Protein AF-A0A5R2N4P7-F1 (afdb_monomer)

Foldseek 3Di:
DVPDDDDFDFDDAAFWKWFQDQQFIDTPNDGQAGHDQAAPVRHGFADDGDIDGHHNQWTFTHDSVDNRDDGCSRVNIDGNVSDPDDDDDPDDD

Nearest PDB structures (foldseek):
  4k8w-assembly1_A-2  TM=5.998E-01  e=1.091E-02  Streptococcus pyogenes
  4n31-assembly1_B  TM=5.624E-01  e=8.028E-03  Streptococcus pyogenes
  4n31-assembly1_A  TM=5.887E-01  e=3.287E-02  Streptococcus pyogenes
  1kn9-assembly2_B  TM=5.756E-01  e=4.747E-02  Escherichia coli K-12
  1kn9-assembly4_D  TM=5.957E-01  e=7.290E-02  Escherichia coli K-12

Solvent-accessible surface area (backbone atoms only — not comparable to full-atom values): 5901 Å² total; per-residue (Å²): 117,97,85,60,88,81,89,68,42,80,76,44,52,52,61,42,48,43,32,33,54,92,50,40,32,30,46,87,88,40,79,62,46,64,59,64,68,46,49,100,83,68,48,76,50,63,82,64,75,50,71,45,59,32,50,90,54,25,33,34,37,42,54,71,93,40,74,84,61,91,38,26,84,34,74,38,74,40,52,51,90,77,60,90,75,80,91,75,82,92,77,88,128

Secondary structure (DSSP, 8-state):
-TT-----EEEE-TT-EEEEETTEEEETTEEEEE--SB-TTSPBPP---EEEEPPTTEEEEE-TT-TT--SHHHH-SEEGGG-------S---

Structure (mmCIF, N/CA/C/O backbone):
data_AF-A0A5R2N4P7-F1
#
_entry.id   AF-A0A5R2N4P7-F1
#
loop_
_atom_site.group_PDB
_atom_site.id
_atom_site.type_symbol
_atom_site.label_atom_id
_atom_site.label_alt_id
_atom_site.label_comp_id
_atom_site.label_asym_id
_atom_site.label_entity_id
_atom_site.label_seq_id
_atom_site.pdbx_PDB_ins_code
_atom_site.Cartn_x
_atom_site.Cartn_y
_atom_site.Cartn_z
_atom_site.occupancy
_atom_site.B_iso_or_equiv
_atom_site.auth_seq_id
_atom_site.auth_comp_id
_atom_site.auth_asym_id
_atom_site.auth_atom_id
_atom_site.pdbx_PDB_model_num
ATOM 1 N N . PRO A 1 1 ? -12.878 -5.585 -12.900 1.00 61.25 1 PRO A N 1
ATOM 2 C CA . PRO A 1 1 ? -14.193 -4.909 -12.743 1.00 61.25 1 PRO A CA 1
ATOM 3 C C . PRO A 1 1 ? -14.192 -4.030 -11.487 1.00 61.25 1 PRO A C 1
ATOM 5 O O . PRO A 1 1 ? -13.584 -4.421 -10.497 1.00 61.25 1 PRO A O 1
ATOM 8 N N . ARG A 1 2 ? -14.822 -2.848 -11.525 1.00 71.62 2 ARG A N 1
ATOM 9 C CA . ARG A 1 2 ? -14.786 -1.870 -10.414 1.00 71.62 2 ARG A CA 1
ATOM 10 C C . ARG A 1 2 ? -15.474 -2.355 -9.127 1.00 71.62 2 ARG A C 1
ATOM 12 O O . ARG A 1 2 ? -15.235 -1.788 -8.073 1.00 71.62 2 ARG A O 1
ATOM 19 N N . SER A 1 3 ? -16.301 -3.393 -9.222 1.00 79.81 3 SER A N 1
ATOM 20 C CA . SER A 1 3 ? -17.124 -3.943 -8.140 1.00 79.81 3 SER A CA 1
ATOM 21 C C . SER A 1 3 ? -16.579 -5.236 -7.523 1.00 79.81 3 SER A C 1
ATOM 23 O O . SER A 1 3 ? -17.270 -5.859 -6.725 1.00 79.81 3 SER A O 1
ATOM 25 N N . VAL A 1 4 ? -15.372 -5.673 -7.895 1.00 87.00 4 VAL A N 1
ATOM 26 C CA . VAL A 1 4 ? -14.792 -6.919 -7.369 1.00 87.00 4 VAL A CA 1
ATOM 27 C C . VAL A 1 4 ? -13.934 -6.608 -6.142 1.00 87.00 4 VAL A C 1
ATOM 29 O O . VAL A 1 4 ? -12.962 -5.859 -6.278 1.00 87.00 4 VAL A O 1
ATOM 32 N N . PRO A 1 5 ? -14.245 -7.181 -4.963 1.00 91.19 5 PRO A N 1
ATOM 33 C CA . PRO A 1 5 ? -13.393 -7.058 -3.788 1.00 91.19 5 PRO A CA 1
ATOM 34 C C . PRO A 1 5 ? -11.998 -7.634 -4.040 1.00 91.19 5 PRO A C 1
ATOM 36 O O . PRO A 1 5 ? -11.840 -8.668 -4.689 1.00 91.19 5 PRO A O 1
ATOM 39 N N . LEU A 1 6 ? -10.980 -6.968 -3.499 1.00 93.38 6 LEU A N 1
ATOM 40 C CA . LEU A 1 6 ? -9.591 -7.405 -3.582 1.00 93.38 6 LEU A CA 1
ATOM 41 C C . LEU A 1 6 ? -9.111 -7.873 -2.212 1.00 93.38 6 LEU A C 1
ATOM 43 O O . LEU A 1 6 ? -9.409 -7.254 -1.194 1.00 93.38 6 LEU A O 1
ATOM 47 N N . VAL A 1 7 ? -8.295 -8.923 -2.206 1.00 94.69 7 VAL A N 1
ATOM 48 C CA . VAL A 1 7 ? -7.597 -9.394 -1.007 1.00 94.69 7 VAL A CA 1
ATOM 49 C C . VAL A 1 7 ? -6.161 -8.895 -1.041 1.00 94.69 7 VAL A C 1
ATOM 51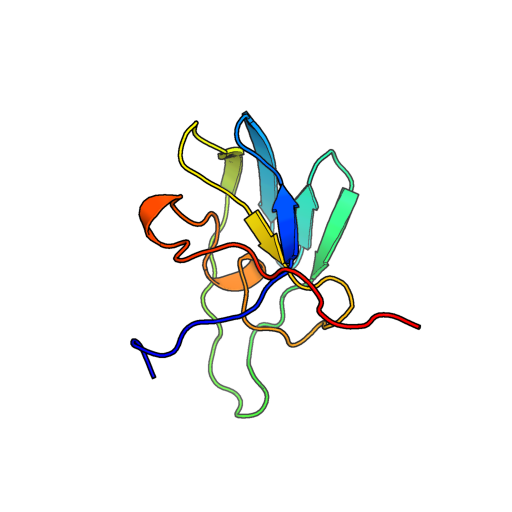 O O . VAL A 1 7 ? -5.449 -9.147 -2.016 1.00 94.69 7 VAL A O 1
ATOM 54 N N . LYS A 1 8 ? -5.742 -8.188 0.013 1.00 96.44 8 LYS A N 1
ATOM 55 C CA . LYS A 1 8 ? -4.392 -7.633 0.207 1.00 96.44 8 LYS A CA 1
ATOM 56 C C . LYS A 1 8 ? -3.978 -7.756 1.672 1.00 96.44 8 LYS A C 1
ATOM 58 O O . LYS A 1 8 ? -4.842 -7.900 2.536 1.00 96.44 8 LYS A O 1
ATOM 63 N N . ARG A 1 9 ? -2.674 -7.670 1.958 1.00 96.94 9 ARG A N 1
ATOM 64 C CA . ARG A 1 9 ? -2.178 -7.556 3.337 1.00 96.94 9 ARG A CA 1
ATOM 65 C C . ARG A 1 9 ? -2.116 -6.087 3.749 1.00 96.94 9 ARG A C 1
ATOM 67 O O . ARG A 1 9 ? -1.829 -5.224 2.924 1.00 96.94 9 ARG A O 1
ATOM 74 N N . LEU A 1 10 ? -2.384 -5.815 5.020 1.00 97.19 10 LEU A N 1
ATOM 75 C CA . LEU A 1 10 ? -2.163 -4.506 5.628 1.00 97.19 10 LEU A CA 1
ATOM 76 C C . LEU A 1 10 ? -0.670 -4.363 5.932 1.00 97.19 10 LEU A C 1
ATOM 78 O O . LEU A 1 10 ? -0.095 -5.253 6.555 1.00 97.19 10 LEU A O 1
ATOM 82 N N . VAL A 1 11 ? -0.047 -3.278 5.472 1.00 97.81 11 VAL A N 1
ATOM 83 C CA . VAL A 1 11 ? 1.395 -3.035 5.671 1.00 97.81 11 VAL A CA 1
ATOM 84 C C . VAL A 1 11 ? 1.734 -1.667 6.261 1.00 97.81 11 VAL A C 1
ATOM 86 O O . VAL A 1 11 ? 2.897 -1.459 6.585 1.00 97.81 11 VAL A O 1
ATOM 89 N N . ALA A 1 12 ? 0.760 -0.757 6.373 1.00 98.12 12 ALA A N 1
ATOM 90 C CA . ALA A 1 12 ? 0.866 0.433 7.213 1.00 98.12 12 ALA A CA 1
ATOM 91 C C . ALA A 1 12 ? -0.506 0.865 7.755 1.00 98.12 12 ALA A C 1
ATOM 93 O O . ALA A 1 12 ? -1.532 0.753 7.069 1.00 98.12 12 ALA A O 1
ATOM 94 N N . LEU A 1 13 ? -0.486 1.352 8.989 1.00 98.19 13 LEU A N 1
ATOM 95 C CA . LEU A 1 13 ? -1.585 1.836 9.813 1.00 98.19 13 LEU A CA 1
ATOM 96 C C . LEU A 1 13 ? -1.645 3.374 9.824 1.00 98.19 13 LEU A C 1
ATOM 98 O O . LEU A 1 13 ? -0.668 4.041 9.471 1.00 98.19 13 LEU A O 1
ATOM 102 N N . PRO A 1 14 ? -2.771 3.958 10.270 1.00 98.44 14 PRO A N 1
ATOM 103 C CA . PRO A 1 14 ? -2.866 5.390 10.514 1.00 98.44 14 PRO A CA 1
ATOM 104 C C . PRO A 1 14 ? -1.676 5.966 11.292 1.00 98.44 14 PRO A C 1
ATOM 106 O O . PRO A 1 14 ? -1.226 5.390 12.280 1.00 98.44 14 PRO A O 1
ATOM 109 N N . GLY A 1 15 ? -1.181 7.126 10.854 1.00 97.94 15 GLY A N 1
ATOM 110 C CA . GLY A 1 15 ? -0.017 7.803 11.432 1.00 97.94 15 GLY A CA 1
ATOM 111 C C . GLY A 1 15 ? 1.338 7.341 10.886 1.00 97.94 15 GLY A C 1
ATOM 112 O O . GLY A 1 15 ? 2.294 8.120 10.916 1.00 97.94 15 GLY A O 1
ATOM 113 N N . GLU A 1 16 ? 1.439 6.133 10.327 1.00 98.25 16 GLU A N 1
ATOM 114 C CA . GLU A 1 16 ? 2.681 5.680 9.697 1.00 98.25 16 GLU A CA 1
ATOM 115 C C . GLU A 1 16 ? 2.960 6.458 8.405 1.00 98.25 16 GLU A C 1
ATOM 117 O O . GLU A 1 16 ? 2.047 6.816 7.656 1.00 98.25 16 GLU A O 1
ATOM 122 N N . HIS A 1 17 ? 4.238 6.741 8.143 1.00 97.50 17 HIS A N 1
ATOM 123 C CA . HIS A 1 17 ? 4.661 7.475 6.954 1.00 97.50 17 HIS A CA 1
ATOM 124 C C . HIS A 1 17 ? 4.835 6.536 5.765 1.00 97.50 17 HIS A C 1
ATOM 126 O O . HIS A 1 17 ? 5.600 5.572 5.831 1.00 97.50 17 HIS A O 1
ATOM 132 N N . VAL A 1 18 ? 4.161 6.866 4.662 1.00 98.44 18 VAL A N 1
ATOM 133 C CA . VAL A 1 18 ? 4.316 6.183 3.378 1.00 98.44 18 VAL A CA 1
ATOM 134 C C . VAL A 1 18 ? 4.780 7.184 2.333 1.00 98.44 18 VAL A C 1
ATOM 136 O O . VAL A 1 18 ? 4.200 8.266 2.187 1.00 98.44 18 VAL A O 1
ATOM 139 N N . CYS A 1 19 ? 5.813 6.801 1.589 1.00 98.38 19 CYS A N 1
ATOM 140 C CA . CYS A 1 19 ? 6.406 7.618 0.546 1.00 98.38 19 CYS A CA 1
ATOM 141 C C . CYS A 1 19 ? 6.447 6.856 -0.777 1.00 98.38 19 CYS A C 1
ATOM 143 O O . CYS A 1 19 ? 6.842 5.697 -0.836 1.00 98.38 19 CYS A O 1
ATOM 145 N N . ALA A 1 20 ? 6.017 7.517 -1.843 1.00 98.06 20 ALA A N 1
ATOM 146 C CA . ALA A 1 20 ? 6.078 7.038 -3.209 1.00 98.06 20 ALA A CA 1
ATOM 147 C C . ALA A 1 20 ? 6.977 7.985 -4.005 1.00 98.06 20 ALA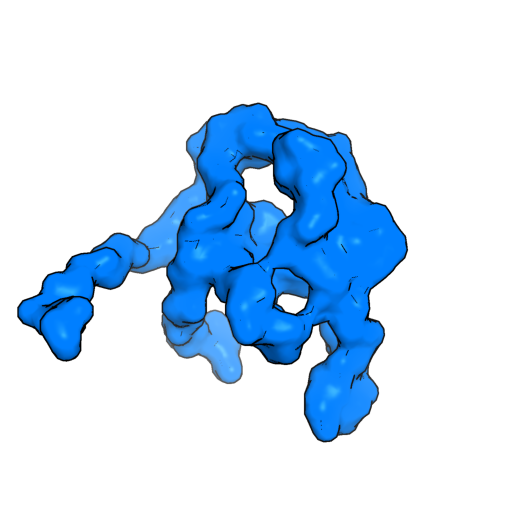 A C 1
ATOM 149 O O . ALA A 1 20 ? 6.626 9.149 -4.225 1.00 98.06 20 ALA A O 1
ATOM 150 N N . PHE A 1 21 ? 8.137 7.478 -4.421 1.00 96.25 21 PHE A N 1
ATOM 151 C CA . PHE A 1 21 ? 9.159 8.227 -5.146 1.00 96.25 21 PHE A CA 1
ATOM 152 C C . PHE A 1 21 ? 9.691 7.377 -6.301 1.00 96.25 21 PHE A C 1
ATOM 154 O O . PHE A 1 21 ? 10.202 6.285 -6.070 1.00 96.25 21 PHE A O 1
ATOM 161 N N . ASN A 1 22 ? 9.540 7.859 -7.540 1.00 95.12 22 ASN A N 1
ATOM 162 C CA . ASN A 1 22 ? 9.825 7.092 -8.761 1.00 95.12 22 ASN A CA 1
ATOM 163 C C . ASN A 1 22 ? 9.224 5.682 -8.684 1.00 95.12 22 ASN A C 1
ATOM 165 O O . ASN A 1 22 ? 8.031 5.560 -8.453 1.00 95.12 22 ASN A O 1
ATOM 169 N N . GLU A 1 23 ? 9.976 4.604 -8.825 1.00 97.12 23 GLU A N 1
ATOM 170 C CA . GLU A 1 23 ? 9.436 3.247 -8.741 1.00 97.12 23 GLU A CA 1
ATOM 171 C C . GLU A 1 23 ? 9.235 2.782 -7.292 1.00 97.12 23 GLU A C 1
ATOM 173 O O . GLU A 1 23 ? 8.452 1.867 -7.045 1.00 97.12 23 GLU A O 1
ATOM 178 N N . ALA A 1 24 ? 9.890 3.413 -6.319 1.00 98.12 24 ALA A N 1
ATOM 179 C CA . ALA A 1 24 ? 9.942 2.936 -4.945 1.00 98.12 24 ALA A CA 1
ATOM 180 C C . ALA A 1 24 ? 8.706 3.330 -4.123 1.00 98.12 24 ALA A C 1
ATOM 182 O O . ALA A 1 24 ? 8.246 4.477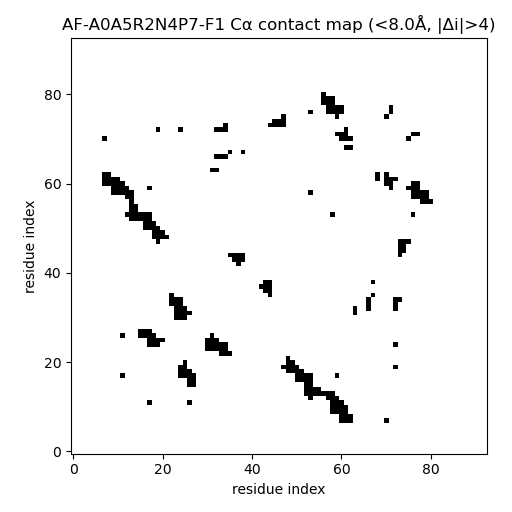 -4.141 1.00 98.12 24 ALA A O 1
ATOM 183 N N . ILE A 1 25 ? 8.220 2.367 -3.339 1.00 98.56 25 ILE A N 1
ATOM 184 C CA . ILE A 1 25 ? 7.320 2.587 -2.208 1.00 98.56 25 ILE A CA 1
ATOM 185 C C . ILE A 1 25 ? 8.110 2.348 -0.929 1.00 98.56 25 ILE A C 1
ATOM 187 O O . ILE A 1 25 ? 8.711 1.286 -0.758 1.00 98.56 25 ILE A O 1
ATOM 191 N N . ILE A 1 26 ? 8.084 3.329 -0.036 1.00 98.56 26 ILE A N 1
ATOM 192 C CA . ILE A 1 26 ? 8.883 3.375 1.183 1.00 98.56 26 ILE A CA 1
ATOM 193 C C . ILE A 1 26 ? 7.948 3.505 2.384 1.00 98.56 26 ILE A C 1
ATOM 195 O O . ILE A 1 26 ? 7.050 4.349 2.379 1.00 98.56 26 ILE A O 1
ATOM 199 N N . ILE A 1 27 ? 8.155 2.677 3.406 1.00 98.00 27 ILE A N 1
ATOM 200 C CA . ILE A 1 27 ? 7.421 2.721 4.680 1.00 98.00 27 ILE A CA 1
ATOM 201 C C . ILE A 1 27 ? 8.440 2.555 5.801 1.00 98.00 27 ILE A C 1
ATOM 203 O O . ILE A 1 27 ? 9.240 1.624 5.766 1.00 98.00 27 ILE A O 1
ATOM 207 N N . GLY A 1 28 ? 8.438 3.467 6.775 1.00 92.06 28 GLY A N 1
ATOM 208 C CA . GLY A 1 28 ? 9.393 3.419 7.889 1.00 92.06 28 GLY A CA 1
ATOM 209 C C . GLY A 1 28 ? 10.865 3.523 7.461 1.00 92.06 28 GLY A C 1
ATOM 210 O O . GLY A 1 28 ? 11.731 3.006 8.151 1.00 92.06 28 GLY A O 1
ATOM 211 N N . GLY A 1 29 ? 11.148 4.154 6.315 1.00 93.81 29 GLY A N 1
ATOM 212 C CA . GLY A 1 29 ? 12.501 4.278 5.752 1.00 93.81 29 GLY A CA 1
ATOM 213 C C . GLY A 1 29 ? 12.941 3.112 4.859 1.00 93.81 29 GLY A C 1
ATOM 214 O O . GLY A 1 29 ? 13.907 3.257 4.118 1.00 93.81 29 GLY A O 1
ATOM 215 N N . GLU A 1 30 ? 12.198 2.006 4.845 1.00 96.81 30 GLU A N 1
ATOM 216 C CA . GLU A 1 30 ? 12.525 0.813 4.062 1.00 96.81 30 GLU A CA 1
ATOM 217 C C . GLU A 1 30 ? 11.782 0.786 2.726 1.00 96.81 30 GLU A C 1
ATOM 219 O O . GLU A 1 30 ? 10.584 1.078 2.669 1.00 96.81 30 GLU A O 1
ATOM 224 N N . ILE A 1 31 ? 12.459 0.376 1.648 1.00 98.00 31 ILE A N 1
ATOM 225 C CA . ILE A 1 31 ? 11.801 0.108 0.362 1.00 98.00 31 ILE A CA 1
ATOM 226 C C . ILE A 1 31 ? 11.003 -1.189 0.498 1.00 98.00 31 ILE A C 1
ATOM 228 O O . ILE A 1 31 ? 11.556 -2.282 0.586 1.00 98.00 31 ILE A O 1
ATOM 232 N N . VAL A 1 32 ? 9.678 -1.075 0.492 1.00 98.06 32 VAL A N 1
ATOM 233 C CA . VAL A 1 32 ? 8.771 -2.211 0.708 1.00 98.06 32 VAL A CA 1
ATOM 234 C C . VAL A 1 32 ? 8.221 -2.803 -0.585 1.00 98.06 32 VAL A C 1
ATOM 236 O O . VAL A 1 32 ? 7.726 -3.930 -0.583 1.00 98.06 32 VAL A O 1
ATOM 239 N N . ALA A 1 33 ? 8.265 -2.040 -1.679 1.00 98.00 33 ALA A N 1
ATOM 240 C CA . ALA A 1 33 ? 7.872 -2.482 -3.009 1.00 98.00 33 ALA A CA 1
ATOM 241 C C . ALA A 1 33 ? 8.490 -1.597 -4.097 1.00 98.00 33 ALA A C 1
ATOM 243 O O . ALA A 1 33 ? 8.789 -0.426 -3.868 1.00 98.00 33 ALA A O 1
ATOM 244 N N . SER A 1 34 ? 8.588 -2.159 -5.301 1.00 97.69 34 SER A N 1
ATOM 245 C CA . SER A 1 34 ? 8.865 -1.426 -6.536 1.00 97.69 34 SER A CA 1
ATOM 246 C C . SER A 1 34 ? 7.657 -1.498 -7.476 1.00 97.69 34 SER A C 1
ATOM 248 O O . SER A 1 34 ? 6.922 -2.496 -7.498 1.00 97.69 34 SER A O 1
ATOM 250 N N . ARG A 1 35 ? 7.420 -0.420 -8.219 1.00 97.56 35 ARG A N 1
ATOM 251 C CA . ARG A 1 35 ? 6.342 -0.265 -9.196 1.00 97.56 35 ARG A CA 1
ATOM 252 C C . ARG A 1 35 ? 6.822 -0.625 -10.590 1.00 97.56 35 ARG A C 1
ATOM 254 O O . ARG A 1 35 ? 7.932 -0.293 -10.987 1.00 97.56 35 ARG A O 1
ATOM 261 N N . LEU A 1 36 ? 5.934 -1.240 -11.358 1.00 97.75 36 LEU A N 1
ATOM 262 C CA . LEU A 1 36 ? 6.105 -1.421 -12.794 1.00 97.75 36 LEU A CA 1
ATOM 263 C C . LEU A 1 36 ? 5.341 -0.318 -13.530 1.00 97.75 36 LEU A C 1
ATOM 265 O O . LEU A 1 36 ? 4.259 0.077 -13.099 1.00 97.75 36 LEU A O 1
ATOM 269 N N . ALA A 1 37 ? 5.883 0.168 -14.645 1.00 97.44 37 ALA A N 1
ATOM 270 C CA . ALA A 1 37 ? 5.213 1.179 -15.467 1.00 97.44 37 ALA A CA 1
ATOM 271 C C . ALA A 1 37 ? 3.948 0.633 -16.152 1.00 97.44 37 ALA A C 1
ATOM 273 O O . ALA A 1 37 ? 2.972 1.359 -16.349 1.00 97.44 37 ALA A O 1
ATOM 274 N N . THR A 1 38 ? 3.957 -0.653 -16.501 1.00 97.62 38 THR A N 1
ATOM 275 C CA . THR A 1 38 ? 2.884 -1.309 -17.246 1.00 97.62 38 THR A CA 1
ATOM 276 C C . THR A 1 38 ? 2.516 -2.662 -16.650 1.00 97.62 38 THR A C 1
ATOM 278 O O . THR A 1 38 ? 3.298 -3.297 -15.936 1.00 97.62 38 THR A O 1
ATOM 281 N N . ASP A 1 39 ? 1.296 -3.108 -16.939 1.00 95.88 39 ASP A N 1
ATOM 282 C CA . ASP A 1 39 ? 0.869 -4.475 -16.662 1.00 95.88 39 ASP A CA 1
ATOM 283 C C . ASP A 1 39 ? 1.317 -5.465 -17.755 1.00 95.88 39 ASP A C 1
ATOM 285 O O . ASP A 1 39 ? 1.983 -5.113 -18.727 1.00 95.88 39 ASP A O 1
ATOM 289 N N . THR A 1 40 ? 0.928 -6.735 -17.617 1.00 95.44 40 THR A N 1
ATOM 290 C CA . THR A 1 40 ? 1.311 -7.800 -18.561 1.00 95.44 40 THR A CA 1
ATOM 291 C C . THR A 1 40 ? 0.704 -7.653 -19.956 1.00 95.44 40 THR A C 1
ATOM 293 O O . THR A 1 40 ? 1.079 -8.404 -20.849 1.00 95.44 40 THR A O 1
ATOM 296 N N . GLN A 1 41 ? -0.249 -6.741 -20.144 1.00 97.06 41 GLN A N 1
ATOM 297 C CA . GLN A 1 41 ? -0.850 -6.412 -21.438 1.00 97.06 41 GLN A CA 1
ATOM 298 C C . GLN A 1 41 ? -0.301 -5.085 -21.990 1.00 97.06 41 GLN A C 1
ATOM 300 O O . GLN A 1 41 ? -0.814 -4.582 -22.986 1.00 97.06 41 GLN A O 1
ATOM 305 N N . GLY A 1 42 ? 0.720 -4.501 -21.351 1.00 97.38 42 GLY A N 1
ATOM 306 C CA . GLY A 1 42 ? 1.325 -3.235 -21.764 1.00 97.38 42 GLY A CA 1
ATOM 307 C C . GLY A 1 42 ? 0.505 -1.998 -21.395 1.00 97.38 42 GLY A C 1
ATOM 308 O O . GLY A 1 42 ? 0.842 -0.897 -21.826 1.00 97.38 42 GLY A O 1
ATOM 309 N N . ARG A 1 43 ? -0.560 -2.133 -20.594 1.00 96.75 43 ARG A N 1
ATOM 310 C CA . ARG A 1 43 ? -1.378 -0.987 -20.174 1.00 96.75 43 ARG A CA 1
ATOM 311 C C . ARG A 1 43 ? -0.658 -0.230 -19.065 1.00 96.75 43 ARG A C 1
ATOM 313 O O . ARG A 1 43 ? -0.165 -0.852 -18.125 1.00 96.75 43 ARG A O 1
ATOM 320 N N . ALA A 1 44 ? -0.625 1.098 -19.163 1.00 97.19 44 ALA A N 1
ATOM 321 C CA . ALA A 1 44 ? -0.018 1.953 -18.148 1.00 97.19 44 ALA A CA 1
ATOM 322 C C . ALA A 1 44 ? -0.709 1.773 -16.789 1.00 97.19 44 ALA A C 1
ATOM 324 O O . ALA A 1 44 ? -1.942 1.759 -16.701 1.00 97.19 44 ALA A O 1
ATOM 325 N N . LEU A 1 45 ? 0.089 1.638 -15.731 1.00 97.19 45 LEU A N 1
ATOM 326 C CA . LEU A 1 45 ? -0.420 1.506 -14.373 1.00 97.19 45 LEU A CA 1
ATOM 327 C C . LEU A 1 45 ? -0.613 2.886 -13.718 1.00 97.19 45 LEU A C 1
ATOM 329 O O . LEU A 1 45 ? 0.165 3.805 -13.977 1.00 97.19 45 LEU A O 1
ATOM 33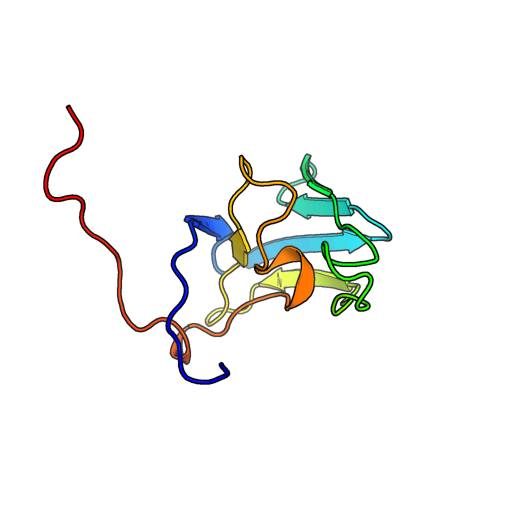3 N N . PRO A 1 46 ? -1.639 3.052 -12.860 1.00 95.38 46 PRO A N 1
ATOM 334 C CA . PRO A 1 46 ? -1.823 4.256 -12.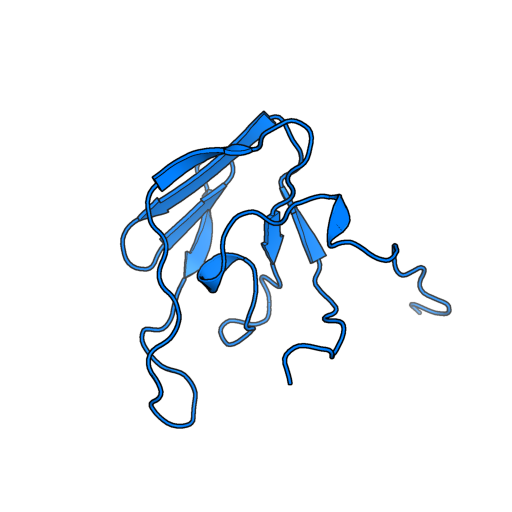061 1.00 95.38 46 PRO A CA 1
ATOM 335 C C . PRO A 1 46 ? -0.575 4.611 -11.253 1.00 95.38 46 PRO A C 1
ATOM 337 O O . PRO A 1 46 ? 0.108 3.737 -10.713 1.00 95.38 46 PRO A O 1
ATOM 340 N N . TRP A 1 47 ? -0.315 5.912 -11.146 1.00 94.88 47 TRP A N 1
ATOM 341 C CA . TRP A 1 47 ? 0.892 6.436 -10.528 1.00 94.88 47 TRP A CA 1
ATOM 342 C C . TRP A 1 47 ? 0.549 7.587 -9.591 1.00 94.88 47 TRP A C 1
ATOM 344 O O . TRP A 1 47 ? 0.058 8.626 -10.025 1.00 94.88 47 TRP A O 1
ATOM 354 N N . TRP A 1 48 ? 0.808 7.403 -8.299 1.00 95.94 48 TRP A N 1
ATOM 355 C CA . TRP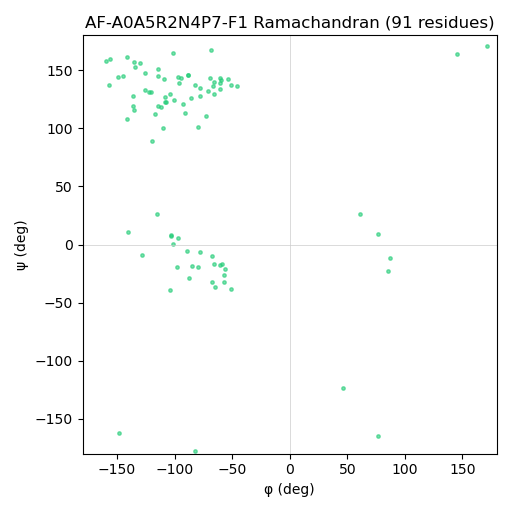 A 1 48 ? 0.697 8.459 -7.295 1.00 95.94 48 TRP A CA 1
ATOM 356 C C . TRP A 1 48 ? 2.080 8.769 -6.714 1.00 95.94 48 TRP A C 1
ATOM 358 O O . TRP A 1 48 ? 2.952 7.901 -6.671 1.00 95.94 48 TRP A O 1
ATOM 368 N N . SER A 1 49 ? 2.288 10.001 -6.270 1.00 96.44 49 SER A N 1
ATOM 369 C CA . SER A 1 49 ? 3.542 10.437 -5.654 1.00 96.44 49 SER A CA 1
ATOM 370 C C . SER A 1 49 ? 3.240 11.229 -4.393 1.00 96.44 49 SER A C 1
ATOM 372 O O . SER A 1 49 ? 2.180 11.844 -4.276 1.00 96.44 49 SER A O 1
ATOM 374 N N . GLY A 1 50 ? 4.174 11.216 -3.450 1.00 96.50 50 GLY A N 1
ATOM 375 C CA . GLY A 1 50 ? 4.051 11.945 -2.191 1.00 96.50 50 GLY A CA 1
ATOM 376 C C . GLY A 1 50 ? 4.690 11.188 -1.041 1.00 96.50 50 GLY A C 1
ATOM 377 O O . GLY A 1 50 ? 4.966 10.000 -1.155 1.00 96.50 50 GLY A O 1
ATOM 378 N N . CYS A 1 51 ? 4.930 11.882 0.063 1.00 97.44 51 CYS A N 1
ATOM 379 C CA . CYS A 1 51 ? 5.519 11.325 1.274 1.00 97.44 51 CYS A CA 1
ATOM 380 C C . CYS A 1 51 ? 4.806 11.959 2.462 1.00 97.44 51 CYS A C 1
ATOM 382 O O . CYS A 1 51 ? 4.921 13.164 2.677 1.00 97.44 51 CYS A O 1
ATOM 384 N N . ARG A 1 52 ? 3.974 11.180 3.156 1.00 97.38 52 ARG A N 1
ATOM 385 C CA . ARG A 1 52 ? 3.154 11.684 4.265 1.00 97.38 52 ARG A CA 1
ATOM 386 C C . ARG A 1 52 ? 2.758 10.580 5.231 1.00 97.38 52 ARG A C 1
ATOM 388 O O . ARG A 1 52 ? 2.694 9.411 4.851 1.00 97.38 52 ARG A O 1
ATOM 395 N N . ALA A 1 53 ? 2.397 10.982 6.443 1.00 98.19 53 ALA A N 1
ATOM 396 C CA . ALA A 1 53 ? 1.636 10.135 7.346 1.00 98.19 53 ALA A CA 1
ATOM 397 C C . ALA A 1 53 ? 0.272 9.762 6.737 1.00 98.19 53 ALA A C 1
ATOM 399 O O . ALA A 1 53 ? -0.387 10.579 6.074 1.00 98.19 53 ALA A O 1
ATOM 400 N N . LEU A 1 54 ? -0.169 8.533 6.986 1.00 98.50 54 LEU A N 1
ATOM 401 C CA . LEU A 1 54 ? -1.552 8.127 6.758 1.00 98.50 54 LEU A CA 1
ATOM 402 C C . LEU A 1 54 ? -2.477 8.875 7.721 1.00 98.50 54 LEU A C 1
ATOM 404 O O . LEU A 1 54 ? -2.177 9.007 8.909 1.00 98.50 54 LEU A O 1
ATOM 408 N N . SER A 1 55 ? -3.611 9.367 7.223 1.00 98.31 55 SER A N 1
ATOM 409 C CA . SER A 1 55 ? -4.631 9.957 8.093 1.00 98.31 55 SER A CA 1
ATOM 410 C C . SER A 1 55 ? -5.280 8.888 8.980 1.00 98.31 55 SER A C 1
ATOM 412 O O . SER A 1 55 ? -5.149 7.690 8.737 1.00 98.31 55 SER A O 1
ATOM 414 N N . GLN A 1 56 ? -6.037 9.326 9.991 1.00 97.81 56 GLN A N 1
ATOM 415 C CA . GLN A 1 56 ? -6.717 8.440 10.951 1.00 97.81 56 GLN A CA 1
ATOM 416 C C . GLN A 1 56 ? -7.652 7.403 10.302 1.00 97.81 56 GLN A C 1
ATOM 418 O O . GLN A 1 56 ? -7.940 6.375 10.902 1.00 97.81 56 GLN A O 1
ATOM 423 N N . ASN A 1 57 ? -8.093 7.650 9.065 1.00 97.38 57 ASN A N 1
ATOM 424 C CA . ASN A 1 57 ? -9.005 6.783 8.323 1.00 97.38 57 ASN A CA 1
ATOM 425 C C . ASN A 1 57 ? -8.358 6.176 7.074 1.00 97.38 57 ASN A C 1
ATOM 427 O O . ASN A 1 57 ? -9.068 5.875 6.115 1.00 97.38 57 ASN A O 1
ATOM 431 N N . GLU A 1 58 ? -7.037 6.023 7.042 1.00 98.44 58 GLU A N 1
ATOM 432 C CA . GLU A 1 58 ? -6.323 5.444 5.906 1.00 98.44 58 GLU A CA 1
ATOM 433 C C . GLU A 1 58 ? -5.428 4.278 6.310 1.00 98.44 58 GLU A C 1
ATOM 435 O O . GLU A 1 58 ? -4.819 4.263 7.375 1.00 98.44 58 GLU A O 1
ATOM 440 N N . PHE A 1 59 ? -5.307 3.328 5.391 1.00 98.44 59 PHE A N 1
ATOM 441 C CA . PHE A 1 59 ? -4.422 2.178 5.496 1.00 98.44 59 PHE A CA 1
ATOM 442 C C . PHE A 1 59 ? -3.598 2.040 4.220 1.00 98.44 59 PHE A C 1
ATOM 444 O O . PHE A 1 59 ? -4.023 2.472 3.145 1.00 98.44 59 PHE A O 1
ATOM 451 N N . PHE A 1 60 ? -2.445 1.384 4.310 1.00 98.44 60 PHE A N 1
ATOM 452 C CA . PHE A 1 60 ? -1.690 0.973 3.130 1.00 98.44 60 PHE A CA 1
ATOM 453 C C . PHE A 1 60 ? -1.763 -0.541 2.956 1.00 98.44 60 PHE A C 1
ATOM 455 O O . PHE A 1 60 ? -1.405 -1.299 3.862 1.00 98.44 60 PHE A O 1
ATOM 462 N N . LEU A 1 61 ? -2.246 -0.984 1.793 1.00 98.06 61 LEU A N 1
ATOM 463 C CA . LEU A 1 61 ? -2.517 -2.386 1.495 1.00 98.06 61 LEU A CA 1
ATOM 464 C C . LEU A 1 61 ? -1.588 -2.881 0.384 1.00 98.06 61 LEU A C 1
ATOM 466 O O . LEU A 1 61 ? -1.629 -2.385 -0.739 1.00 98.06 61 LEU A O 1
ATOM 470 N N . LEU A 1 62 ? -0.767 -3.886 0.664 1.00 98.12 62 LEU A N 1
ATOM 471 C CA . LEU A 1 62 ? 0.299 -4.343 -0.226 1.00 98.12 62 LEU A CA 1
ATOM 472 C C . LEU A 1 62 ? 0.465 -5.856 -0.118 1.00 98.12 62 LEU A C 1
ATOM 474 O O . LEU A 1 62 ? 0.325 -6.424 0.960 1.00 98.12 62 LEU A O 1
ATOM 478 N N . ASN A 1 63 ? 0.799 -6.512 -1.224 1.00 97.19 63 ASN A N 1
ATOM 479 C CA . ASN A 1 63 ? 1.313 -7.880 -1.194 1.00 97.19 63 ASN A CA 1
ATOM 480 C C . ASN A 1 63 ? 2.798 -7.865 -1.588 1.00 97.19 63 ASN A C 1
ATOM 482 O O . ASN A 1 63 ? 3.114 -7.723 -2.774 1.00 97.19 63 ASN A O 1
ATOM 486 N N . ARG A 1 64 ? 3.698 -7.934 -0.596 1.00 95.44 64 ARG A N 1
ATOM 487 C CA . ARG A 1 64 ? 5.151 -7.725 -0.771 1.00 95.44 64 ARG A CA 1
ATOM 488 C C . ARG A 1 64 ? 5.771 -8.808 -1.652 1.00 95.44 64 ARG A C 1
ATOM 490 O O . ARG A 1 64 ? 6.601 -8.522 -2.505 1.00 95.44 64 ARG A O 1
ATOM 497 N N . GLU A 1 65 ? 5.275 -10.028 -1.514 1.00 95.81 65 GLU A N 1
ATOM 498 C CA . GLU A 1 65 ? 5.746 -11.235 -2.193 1.00 95.81 65 GLU A CA 1
ATOM 499 C C . GLU A 1 65 ? 5.257 -11.324 -3.649 1.00 95.81 65 GLU A C 1
ATOM 501 O O . GLU A 1 65 ? 5.661 -12.211 -4.397 1.00 95.81 65 GLU A O 1
ATOM 506 N N . ALA A 1 66 ? 4.388 -10.401 -4.081 1.00 96.44 66 ALA A N 1
ATOM 507 C CA . ALA A 1 66 ? 3.822 -10.372 -5.425 1.00 96.44 66 ALA A CA 1
ATOM 508 C C . ALA A 1 66 ? 4.191 -9.062 -6.153 1.00 96.44 66 ALA A C 1
ATOM 510 O O . ALA A 1 66 ? 3.414 -8.101 -6.127 1.00 96.44 66 ALA A O 1
ATOM 511 N N . PRO A 1 67 ? 5.330 -8.996 -6.872 1.00 95.06 67 PRO A N 1
ATOM 512 C CA . PRO A 1 67 ? 5.787 -7.788 -7.578 1.00 95.06 67 PRO A CA 1
ATOM 513 C C . PRO A 1 67 ? 4.797 -7.223 -8.612 1.00 95.06 67 PRO A C 1
ATOM 515 O O . PRO A 1 67 ? 4.776 -6.024 -8.871 1.00 95.06 67 PRO A O 1
ATOM 518 N N . ARG A 1 68 ? 3.931 -8.074 -9.175 1.00 95.62 68 ARG A N 1
ATOM 519 C CA . ARG A 1 68 ? 2.902 -7.687 -10.158 1.00 95.62 68 ARG A CA 1
ATOM 520 C C . ARG A 1 68 ? 1.512 -7.458 -9.552 1.00 95.62 68 ARG A C 1
ATOM 522 O O . ARG A 1 68 ? 0.550 -7.272 -10.291 1.00 95.62 68 ARG A O 1
ATOM 529 N N . SER A 1 69 ? 1.367 -7.505 -8.224 1.00 96.31 69 SER A N 1
ATOM 530 C CA . SER A 1 69 ? 0.072 -7.283 -7.570 1.00 96.31 69 SER A CA 1
ATOM 531 C C . SER A 1 69 ? -0.406 -5.847 -7.781 1.00 96.31 69 SER A C 1
ATOM 533 O O . SER A 1 69 ? 0.312 -4.895 -7.491 1.00 96.31 69 SER A O 1
ATOM 535 N N . PHE A 1 70 ? -1.650 -5.696 -8.239 1.00 95.69 70 PHE A N 1
ATOM 536 C CA . PHE A 1 70 ? -2.328 -4.406 -8.284 1.00 95.69 70 PHE A CA 1
ATOM 537 C C . PHE A 1 70 ? -2.864 -4.050 -6.891 1.00 95.69 70 PHE A C 1
ATOM 539 O O . PHE A 1 70 ? -3.856 -4.635 -6.446 1.00 95.69 70 PHE A O 1
ATOM 546 N N . ASP A 1 71 ? -2.163 -3.171 -6.175 1.00 97.38 71 ASP A N 1
ATOM 547 C CA . ASP A 1 71 ? -2.443 -2.787 -4.786 1.00 97.38 71 ASP A CA 1
ATOM 548 C C . ASP A 1 71 ? -2.058 -1.316 -4.484 1.00 97.38 71 ASP A C 1
ATOM 550 O O . ASP A 1 71 ? -1.917 -0.524 -5.423 1.00 97.38 71 ASP A O 1
ATOM 554 N N . SER A 1 72 ? -1.912 -0.917 -3.209 1.00 98.00 72 SER A N 1
ATOM 555 C CA . SER A 1 72 ? -1.644 0.480 -2.820 1.00 98.00 72 SER A CA 1
ATOM 556 C C . SER A 1 72 ? -0.370 1.055 -3.430 1.00 98.00 72 SER A C 1
ATOM 558 O O . SER A 1 72 ? -0.239 2.277 -3.512 1.00 98.00 72 SER A O 1
ATOM 560 N N . ARG A 1 73 ? 0.542 0.223 -3.952 1.00 98.19 73 ARG A N 1
ATOM 561 C CA . ARG A 1 73 ? 1.663 0.734 -4.7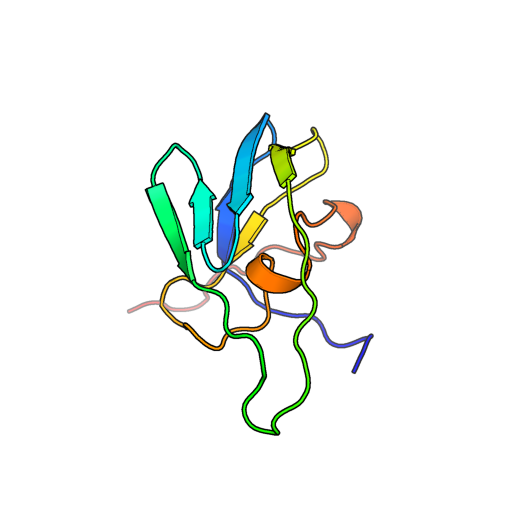49 1.00 98.19 73 ARG A CA 1
ATOM 562 C C . ARG A 1 73 ? 1.186 1.560 -5.954 1.00 98.19 73 ARG A C 1
ATOM 564 O O . ARG A 1 73 ? 1.828 2.542 -6.289 1.00 98.19 73 ARG A O 1
ATOM 571 N N . TYR A 1 74 ? 0.033 1.240 -6.544 1.00 97.38 74 TYR A N 1
ATOM 572 C CA . TYR A 1 74 ? -0.509 1.947 -7.713 1.00 97.38 74 TYR A CA 1
ATOM 573 C C . TYR A 1 74 ? -1.661 2.898 -7.372 1.00 97.38 74 TYR A C 1
ATOM 575 O O . TYR A 1 74 ? -1.720 3.995 -7.918 1.00 97.38 74 TYR A O 1
ATOM 583 N N . PHE A 1 75 ? -2.565 2.521 -6.461 1.00 95.19 75 PHE A N 1
ATOM 584 C CA . PHE A 1 75 ? -3.729 3.354 -6.107 1.00 95.19 75 PHE A CA 1
ATOM 585 C C . PHE A 1 75 ? -3.590 4.140 -4.793 1.00 95.19 75 PHE A C 1
ATOM 587 O O . PHE A 1 75 ? -4.502 4.877 -4.428 1.00 95.19 75 PHE A O 1
ATOM 594 N N . GLY A 1 76 ? -2.459 4.009 -4.100 1.00 97.25 76 GLY A N 1
ATOM 595 C CA . GLY A 1 76 ? -2.134 4.788 -2.909 1.00 97.25 76 GLY A CA 1
ATOM 596 C C . GLY A 1 76 ? -2.844 4.354 -1.626 1.00 97.25 76 GLY A C 1
ATOM 597 O O . GLY A 1 76 ? -3.357 3.229 -1.536 1.00 97.25 76 GLY A O 1
ATOM 598 N N . PRO A 1 77 ? -2.817 5.227 -0.601 1.00 97.94 77 PRO A N 1
ATOM 599 C CA . PRO A 1 77 ? -3.549 5.045 0.647 1.00 97.94 77 PRO A CA 1
ATOM 600 C C . PRO A 1 77 ? -5.032 4.740 0.424 1.00 97.94 77 PRO A C 1
ATOM 602 O O . PRO A 1 77 ? -5.694 5.347 -0.416 1.00 97.94 77 PRO A O 1
ATOM 605 N N . VAL A 1 78 ? -5.558 3.789 1.192 1.00 97.62 78 VAL A N 1
ATOM 606 C CA . VAL A 1 78 ? -6.931 3.298 1.071 1.00 97.62 78 VAL A CA 1
ATOM 607 C C . VAL A 1 78 ? -7.760 3.802 2.248 1.00 97.62 78 VAL A C 1
ATOM 609 O O . VAL A 1 78 ? -7.422 3.494 3.392 1.00 97.62 78 VAL A O 1
ATOM 612 N N . PRO A 1 79 ? -8.870 4.520 2.000 1.00 97.69 79 PRO A N 1
ATOM 613 C CA . PRO A 1 79 ? -9.799 4.903 3.052 1.00 97.69 79 PRO A CA 1
ATOM 614 C C . PRO A 1 79 ? -10.396 3.685 3.764 1.00 97.69 79 PRO A C 1
ATOM 616 O O . PRO A 1 79 ? -10.835 2.739 3.110 1.00 97.69 79 PRO A O 1
ATOM 619 N N . ALA A 1 80 ? -10.519 3.752 5.087 1.00 97.38 80 ALA A N 1
ATOM 620 C CA . ALA A 1 80 ? -11.102 2.713 5.937 1.00 97.38 80 ALA A CA 1
ATOM 621 C C . ALA A 1 80 ? -12.486 2.254 5.449 1.00 97.38 80 ALA A C 1
ATOM 623 O O . ALA A 1 80 ? -12.780 1.064 5.440 1.00 97.38 80 ALA A O 1
ATOM 624 N N . LYS A 1 81 ? -13.306 3.189 4.951 1.00 96.75 81 LYS A N 1
ATOM 625 C CA . LYS A 1 81 ? -14.644 2.913 4.397 1.00 96.75 81 LYS A CA 1
ATOM 626 C C . LYS A 1 81 ? -14.656 1.967 3.187 1.00 96.75 81 LYS A C 1
ATOM 628 O O . LYS A 1 81 ? -15.710 1.448 2.843 1.00 96.75 81 LYS A O 1
ATOM 633 N N . ASN A 1 82 ? -13.513 1.766 2.526 1.00 95.44 82 ASN A N 1
ATOM 634 C CA . ASN A 1 82 ? -13.384 0.839 1.401 1.00 95.44 82 ASN A CA 1
ATOM 635 C C . ASN A 1 82 ? -13.017 -0.585 1.860 1.00 95.44 82 ASN A C 1
ATOM 637 O O . ASN A 1 82 ? -12.956 -1.494 1.032 1.00 95.44 82 ASN A O 1
ATOM 641 N N . ILE A 1 83 ? -12.751 -0.793 3.153 1.00 94.94 83 ILE A N 1
ATOM 642 C CA . ILE A 1 83 ? -12.445 -2.103 3.729 1.00 94.94 83 ILE A CA 1
ATOM 643 C C . ILE A 1 83 ? -13.752 -2.737 4.197 1.00 94.94 83 ILE A C 1
ATOM 645 O O . ILE A 1 83 ? -14.383 -2.274 5.141 1.00 94.94 83 ILE A O 1
ATOM 649 N N . ILE A 1 84 ? -14.143 -3.824 3.536 1.00 94.94 84 ILE A N 1
ATOM 650 C CA . ILE A 1 84 ? -15.399 -4.533 3.823 1.00 94.94 84 ILE A CA 1
ATOM 651 C C . ILE A 1 84 ? -15.280 -5.545 4.969 1.00 94.94 84 ILE A C 1
ATOM 653 O O . ILE A 1 84 ? -16.287 -5.972 5.522 1.00 94.94 84 ILE A O 1
ATOM 657 N N . GLY A 1 85 ? -14.061 -5.960 5.321 1.00 94.88 85 GLY A N 1
ATOM 658 C CA . GLY A 1 85 ? -13.833 -6.937 6.378 1.00 94.88 85 GLY A CA 1
ATOM 659 C C . GLY A 1 85 ? -12.385 -7.407 6.460 1.00 94.88 85 GLY A C 1
ATOM 660 O O . GLY A 1 85 ? -11.562 -7.123 5.588 1.00 94.88 85 GLY A O 1
ATOM 661 N N . ARG A 1 86 ? -12.087 -8.148 7.529 1.00 94.88 86 ARG A N 1
ATOM 662 C CA . ARG A 1 86 ? -10.802 -8.815 7.756 1.00 94.88 86 ARG A CA 1
ATOM 663 C C . ARG A 1 86 ? -10.961 -10.302 7.474 1.00 94.88 86 ARG A C 1
ATOM 665 O O . ARG A 1 86 ? -11.860 -10.935 8.019 1.00 94.88 86 ARG A O 1
ATOM 672 N N . LEU A 1 87 ? -10.068 -10.859 6.660 1.00 93.25 87 LEU A N 1
ATOM 673 C CA . LEU A 1 87 ? -10.016 -12.303 6.463 1.00 93.25 87 LEU A CA 1
ATOM 674 C C . LEU 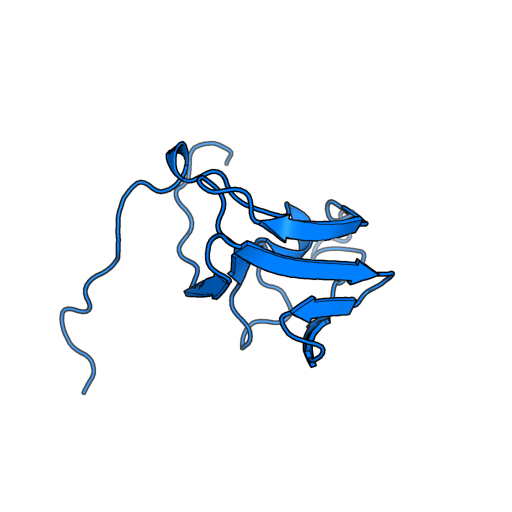A 1 87 ? -9.488 -12.986 7.727 1.00 93.25 87 LEU A C 1
ATOM 676 O O . LEU A 1 87 ? -8.467 -12.574 8.282 1.00 93.25 87 LEU A O 1
ATOM 680 N N . VAL A 1 88 ? -10.186 -14.035 8.153 1.00 93.31 88 VAL A N 1
ATOM 681 C CA . VAL A 1 88 ? -9.768 -14.939 9.226 1.00 93.31 88 VAL A CA 1
ATOM 682 C C . VAL A 1 88 ? -9.478 -16.284 8.565 1.00 93.31 88 VAL A C 1
ATOM 684 O O . VAL A 1 88 ? -10.376 -16.825 7.915 1.00 93.31 88 VAL A O 1
ATOM 687 N N . PRO A 1 89 ? -8.237 -16.792 8.633 1.00 90.94 89 PRO A N 1
ATOM 688 C CA . PRO A 1 89 ? -7.919 -18.063 8.007 1.00 90.94 89 PRO A CA 1
ATOM 689 C C . PRO A 1 89 ? -8.681 -19.196 8.702 1.00 90.94 89 PRO A C 1
ATOM 691 O O . PRO A 1 89 ? -8.814 -19.199 9.923 1.00 90.94 89 PRO A O 1
ATOM 694 N N . LEU A 1 90 ? -9.180 -20.147 7.912 1.00 93.38 90 LEU A N 1
ATOM 695 C CA . LEU A 1 90 ? -9.867 -21.337 8.427 1.00 93.38 90 LEU A CA 1
ATOM 696 C C . LEU A 1 90 ? -8.884 -22.473 8.742 1.00 93.38 90 LEU A C 1
ATOM 698 O O . LEU A 1 90 ? -9.147 -23.283 9.622 1.00 93.38 90 LEU A O 1
ATOM 702 N N . TRP A 1 91 ? -7.761 -22.522 8.020 1.00 92.38 91 TRP A N 1
ATOM 703 C CA . TRP A 1 91 ? -6.711 -23.528 8.154 1.00 92.38 91 TRP A CA 1
ATOM 704 C C . TRP A 1 91 ? -5.388 -22.965 7.608 1.00 92.38 91 TRP A C 1
ATOM 706 O O . TRP A 1 91 ? -5.402 -22.274 6.585 1.00 92.38 91 TRP A O 1
ATOM 716 N N . THR A 1 92 ? -4.272 -23.197 8.305 1.00 90.62 92 THR A N 1
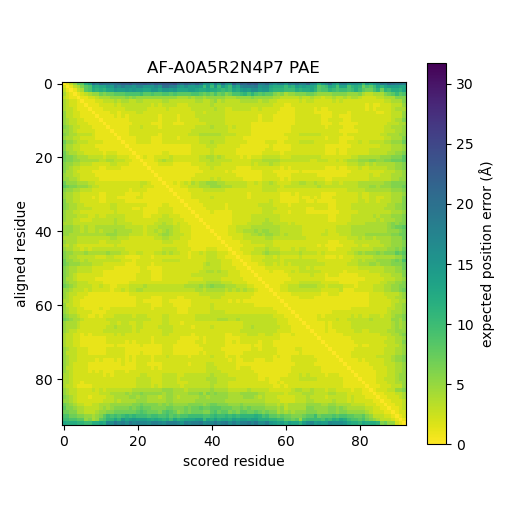ATOM 717 C CA . THR A 1 92 ? -2.940 -22.636 7.980 1.00 90.62 92 THR A CA 1
ATOM 718 C C . THR A 1 92 ? -1.790 -23.627 8.175 1.00 90.62 92 THR A C 1
ATOM 720 O O . THR A 1 92 ? -0.640 -23.194 8.199 1.00 90.62 92 THR A O 1
ATOM 723 N N . GLU A 1 93 ? -2.102 -24.908 8.381 1.00 75.75 93 GLU A N 1
ATOM 724 C CA . GLU A 1 93 ? -1.112 -25.974 8.607 1.00 75.75 93 GLU A CA 1
ATOM 725 C C . GLU A 1 93 ? -0.499 -26.469 7.289 1.00 75.75 93 GLU A C 1
ATOM 727 O O . GLU A 1 93 ? -1.222 -26.480 6.264 1.00 75.75 93 GLU A O 1
#

Radius of gyration: 13.65 Å; Cα contacts (8 Å, |Δi|>4): 147; chains: 1; bounding box: 30×38×33 Å

Mean predicted aligned error: 3.11 Å

Sequence (93 aa):
PRSVPLVKRLVALPGEHVCAFNEAIIIGGEIVASRLATDTQGRALPWWSGCRALSQNEFFLLNREAPRSFDSRYFGPVPAKNIIGRLVPLWTE

pLDDT: mean 95.41, std 5.54, range [61.25, 98.56]